Protein AF-A0A931TQT2-F1 (afdb_monomer_lite)

Sequence (98 aa):
MCECSNEEDKEALYWICFALWQSYQFRQHLIGSVILYIRKKEMFNLVRDSLVKCQTKLELFQKSLILMKTVNEKDHHFQYLSATLKKIKREVARDLVR

Foldseek 3Di:
DPPPVDPVSVVLLVLLVVVCVVVCVVVVQFDDDPDTDHDPVRVVVSSVVSVVVCVVVVVVNVVVSVVVVVVVVVVVVVVVVVVVVVVVVVVVVVVVVD

Radius of gyration: 19.95 Å; chains: 1; bounding box: 46×32×57 Å

Secondary structure (DSSP, 8-state):
-----SHHHHHHHHHHHHHHHHTTHHHHT-B-SSS-B--HHHHHHHHHHHHHHHHHTHHHHHHHHHHHHHHHHHHHHHHHHHHHHHHHHHHHHHHHH-

pLDDT: mean 87.8, std 9.33, range [43.97, 97.69]

Structure (mmCIF, N/CA/C/O backbone):
data_AF-A0A931TQT2-F1
#
_entry.id   AF-A0A931TQT2-F1
#
loop_
_atom_site.group_PDB
_atom_site.id
_atom_site.type_sym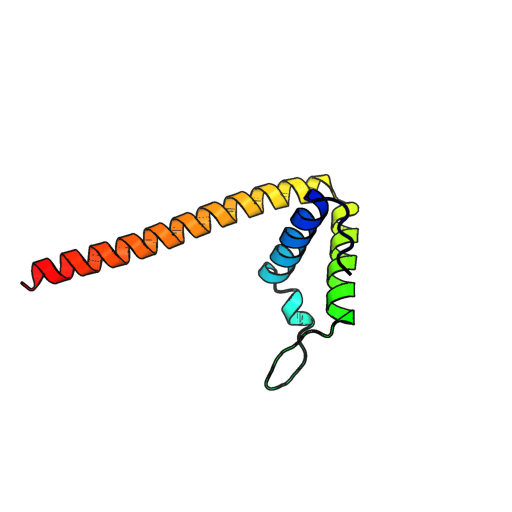bol
_atom_site.label_atom_id
_atom_site.label_alt_id
_atom_site.label_comp_id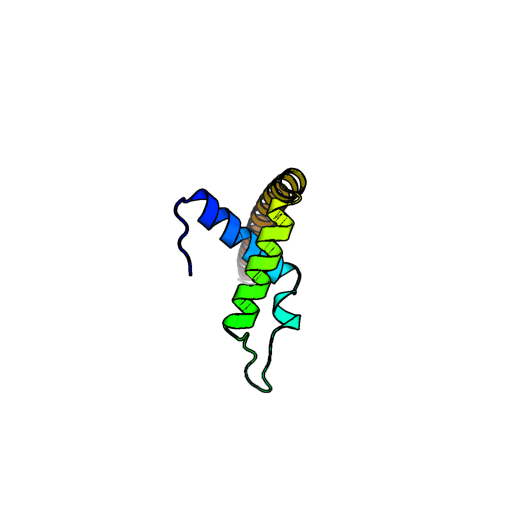
_atom_site.label_asym_id
_atom_site.label_entity_id
_atom_site.label_seq_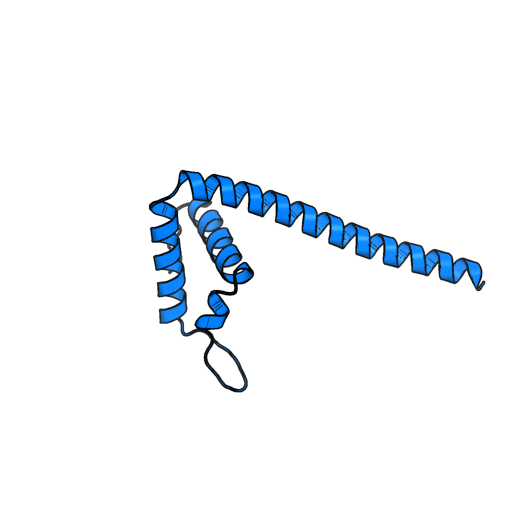id
_atom_site.pdbx_PDB_ins_code
_atom_site.Cartn_x
_atom_site.Cartn_y
_atom_site.Cartn_z
_atom_site.occupancy
_atom_site.B_iso_or_equiv
_atom_site.auth_seq_id
_atom_site.auth_comp_id
_atom_site.auth_asym_id
_atom_site.auth_atom_id
_atom_site.pdbx_PDB_model_num
ATOM 1 N N . MET A 1 1 ? -21.862 6.476 2.413 1.00 43.97 1 MET A N 1
ATOM 2 C CA . MET A 1 1 ? -21.600 7.183 3.672 1.00 43.97 1 MET A CA 1
ATOM 3 C C . MET A 1 1 ? -20.156 7.630 3.612 1.00 43.97 1 MET A C 1
ATOM 5 O O . MET A 1 1 ? -19.279 6.806 3.803 1.00 43.97 1 MET A O 1
ATOM 9 N N . CYS A 1 2 ? -19.937 8.882 3.226 1.00 52.78 2 CYS A N 1
ATOM 10 C CA . CYS A 1 2 ? -18.744 9.633 3.601 1.00 52.78 2 CYS A CA 1
ATOM 11 C C . CYS A 1 2 ? -19.289 10.926 4.200 1.00 52.78 2 CYS A C 1
ATOM 13 O O . CYS A 1 2 ? -19.436 11.918 3.499 1.00 52.78 2 CYS A O 1
ATOM 15 N N . GLU A 1 3 ? -19.691 10.867 5.466 1.00 54.91 3 GLU A N 1
ATOM 16 C CA . GLU A 1 3 ? -19.744 12.062 6.310 1.00 54.91 3 GLU A CA 1
ATOM 17 C C . GLU A 1 3 ? -18.352 12.174 6.934 1.00 54.91 3 GLU A C 1
ATOM 19 O O . GLU A 1 3 ? -18.136 11.828 8.089 1.00 54.91 3 GLU A O 1
ATOM 24 N N . CYS A 1 4 ? -17.358 12.506 6.108 1.00 64.88 4 CYS A N 1
ATOM 25 C CA . CYS A 1 4 ? -16.060 12.924 6.619 1.00 64.88 4 CYS A CA 1
ATOM 26 C C . CYS A 1 4 ? -16.214 14.404 6.934 1.00 64.88 4 CYS A C 1
ATOM 28 O O . CYS A 1 4 ? -16.301 15.219 6.017 1.00 64.88 4 CYS A O 1
ATOM 30 N N . SER A 1 5 ? -16.326 14.730 8.216 1.00 70.56 5 SER A N 1
ATOM 31 C CA . SER A 1 5 ? -16.492 16.110 8.675 1.00 70.56 5 SER A CA 1
ATOM 32 C C . SER A 1 5 ? -15.213 16.928 8.485 1.00 70.56 5 SER A C 1
ATOM 34 O O . SER A 1 5 ? -15.282 18.152 8.420 1.00 70.56 5 SER A O 1
ATOM 36 N N . ASN A 1 6 ? -14.060 16.253 8.388 1.00 80.88 6 ASN A N 1
ATOM 37 C CA . ASN A 1 6 ? -12.744 16.866 8.275 1.00 80.88 6 ASN A CA 1
ATOM 38 C C . ASN A 1 6 ? -11.904 16.251 7.137 1.00 80.88 6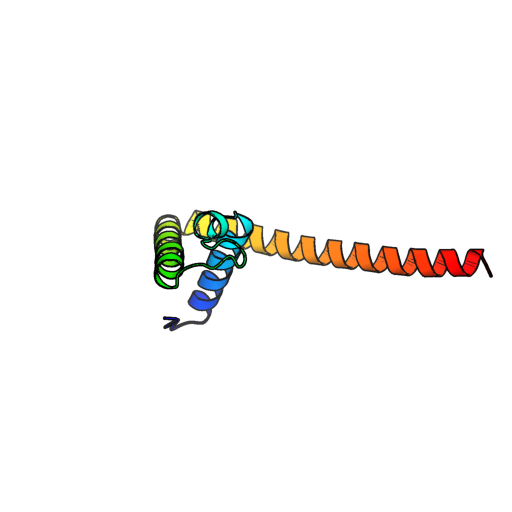 ASN A C 1
ATOM 40 O O . ASN A 1 6 ? -12.107 15.107 6.718 1.00 80.88 6 ASN A O 1
ATOM 44 N N . GLU A 1 7 ? -10.938 17.020 6.641 1.00 82.12 7 GLU A N 1
ATOM 45 C CA . GLU A 1 7 ? -10.045 16.626 5.547 1.00 82.12 7 GLU A CA 1
ATOM 46 C C . GLU A 1 7 ? -9.073 15.511 5.967 1.00 82.12 7 GLU A C 1
ATOM 48 O O . GLU A 1 7 ? -8.800 14.593 5.192 1.00 82.12 7 GLU A O 1
ATOM 53 N N . GLU A 1 8 ? -8.663 15.507 7.236 1.00 79.75 8 GLU A N 1
ATOM 54 C CA . GLU A 1 8 ? -7.841 14.447 7.833 1.00 79.75 8 GLU A CA 1
ATOM 55 C C . GLU A 1 8 ? -8.551 13.085 7.832 1.00 79.75 8 GLU A C 1
ATOM 57 O O . GLU A 1 8 ? -7.947 12.067 7.490 1.00 79.75 8 GLU A O 1
ATOM 62 N N . ASP A 1 9 ? -9.853 13.054 8.135 1.00 80.56 9 ASP A N 1
ATOM 63 C CA . ASP A 1 9 ? -10.640 11.813 8.133 1.00 80.56 9 ASP A CA 1
ATOM 64 C C . ASP A 1 9 ? -10.735 11.223 6.726 1.00 80.56 9 ASP A C 1
ATOM 66 O O . ASP A 1 9 ? -10.673 10.005 6.533 1.00 80.56 9 ASP A O 1
ATOM 70 N N . LYS A 1 10 ? -10.867 12.097 5.724 1.00 84.56 10 LYS A N 1
ATOM 71 C CA . LYS A 1 10 ? -10.899 11.712 4.314 1.00 84.56 10 LYS A CA 1
ATOM 72 C C . LYS A 1 10 ? -9.557 11.132 3.879 1.00 84.56 10 LYS A C 1
ATOM 74 O O . LYS A 1 10 ? -9.529 10.114 3.184 1.00 84.56 10 LYS A O 1
ATOM 79 N N . GLU A 1 11 ? -8.456 11.750 4.298 1.00 84.88 11 GLU A N 1
ATOM 80 C CA . GLU A 1 11 ? -7.116 11.252 4.005 1.00 84.88 11 GLU A CA 1
ATOM 81 C C . GLU A 1 11 ? -6.864 9.895 4.682 1.00 84.88 11 GLU A C 1
ATOM 83 O O . GLU A 1 11 ? -6.405 8.950 4.035 1.00 84.88 11 GLU A O 1
ATOM 88 N N . ALA A 1 12 ? -7.235 9.745 5.954 1.00 81.62 12 ALA A N 1
ATOM 89 C CA . ALA A 1 12 ? -7.118 8.480 6.670 1.00 81.62 12 ALA A CA 1
ATOM 90 C C . ALA A 1 12 ? -7.919 7.359 5.983 1.00 81.62 12 ALA A C 1
ATOM 92 O O . ALA A 1 12 ? -7.398 6.262 5.768 1.00 81.62 12 ALA A O 1
ATOM 93 N N . LEU A 1 13 ? -9.159 7.640 5.567 1.00 86.50 13 LEU A N 1
ATOM 94 C CA . LEU A 1 13 ? -10.001 6.703 4.815 1.00 86.50 13 LEU A CA 1
ATOM 95 C C . LEU A 1 13 ? -9.384 6.291 3.477 1.00 86.50 13 LEU A C 1
ATOM 97 O O . LEU A 1 13 ? -9.451 5.112 3.118 1.00 86.50 13 LEU A O 1
ATOM 101 N N . TYR A 1 14 ? -8.768 7.231 2.757 1.00 88.88 14 TYR A N 1
ATOM 102 C CA . TYR A 1 14 ? -8.053 6.938 1.517 1.00 88.88 14 TYR A CA 1
ATOM 103 C C . TYR A 1 14 ? -6.920 5.936 1.762 1.00 88.88 14 TYR A C 1
ATOM 105 O O . TYR A 1 14 ? -6.867 4.897 1.101 1.00 88.88 14 TYR A O 1
ATOM 113 N N . TRP A 1 15 ? -6.062 6.191 2.752 1.00 87.88 15 TRP A N 1
ATOM 114 C CA . TRP A 1 15 ? -4.929 5.313 3.053 1.00 87.88 15 TRP A CA 1
ATOM 115 C C . TRP A 1 15 ? -5.353 3.948 3.589 1.00 87.88 15 TRP A C 1
ATOM 117 O O . TRP A 1 15 ? -4.718 2.948 3.262 1.00 87.88 15 TRP A O 1
ATOM 127 N N . ILE A 1 16 ? -6.450 3.868 4.344 1.00 88.44 16 ILE A N 1
ATOM 128 C CA . ILE A 1 16 ? -7.020 2.585 4.779 1.00 88.44 16 ILE A CA 1
ATOM 129 C C . ILE A 1 16 ? -7.507 1.783 3.573 1.00 88.44 16 ILE A C 1
ATOM 131 O O . ILE A 1 16 ? -7.161 0.610 3.433 1.00 88.44 16 ILE A O 1
ATOM 135 N N . CYS A 1 17 ? -8.264 2.407 2.668 1.00 90.50 17 CYS A N 1
ATOM 136 C CA . CYS A 1 17 ? -8.704 1.747 1.440 1.00 90.50 17 CYS A CA 1
ATOM 137 C C . CYS A 1 17 ? -7.512 1.311 0.579 1.00 90.50 17 CYS A C 1
ATOM 139 O O . CYS A 1 17 ? -7.497 0.195 0.060 1.00 90.50 17 CYS A O 1
ATOM 141 N N . PHE A 1 18 ? -6.491 2.156 0.462 1.00 89.81 18 PHE A N 1
ATOM 142 C CA . PHE A 1 18 ? -5.270 1.835 -0.266 1.00 89.81 18 PHE A CA 1
ATOM 143 C C . PHE A 1 18 ? -4.533 0.642 0.358 1.00 89.81 18 PHE A C 1
ATOM 145 O O . PHE A 1 18 ? -4.172 -0.297 -0.349 1.00 89.81 18 PHE A O 1
ATOM 152 N N . ALA A 1 19 ? -4.378 0.618 1.682 1.00 88.50 19 ALA A N 1
ATOM 153 C CA . ALA A 1 19 ? -3.750 -0.489 2.393 1.00 88.50 19 ALA A CA 1
ATOM 154 C C . ALA A 1 19 ? -4.530 -1.802 2.213 1.00 88.50 19 ALA A C 1
ATOM 156 O O . ALA A 1 19 ? -3.930 -2.851 1.972 1.00 88.50 19 ALA A O 1
ATOM 157 N N . LEU A 1 20 ? -5.864 -1.757 2.265 1.00 90.12 20 LEU A N 1
ATOM 158 C CA . LEU A 1 20 ? -6.733 -2.911 1.999 1.00 90.12 20 LEU A CA 1
ATOM 159 C C . LEU A 1 20 ? -6.595 -3.437 0.566 1.00 90.12 20 LEU A C 1
ATOM 161 O O . LEU A 1 20 ? -6.649 -4.647 0.335 1.00 90.12 20 LEU A O 1
ATOM 165 N N . TRP A 1 21 ? -6.388 -2.538 -0.394 1.00 90.31 21 TRP A N 1
ATOM 166 C CA . TRP A 1 21 ? -6.138 -2.903 -1.782 1.00 90.31 21 TRP A CA 1
ATOM 167 C C . TRP A 1 21 ? -4.772 -3.563 -1.967 1.00 90.31 21 TRP A C 1
ATOM 169 O O . TRP A 1 21 ? -4.703 -4.661 -2.521 1.00 90.31 21 TRP A O 1
ATOM 179 N N . GLN A 1 22 ? -3.711 -2.954 -1.434 1.00 88.94 22 GLN A N 1
ATOM 180 C CA . GLN A 1 22 ? -2.341 -3.471 -1.530 1.00 88.94 22 GLN A CA 1
ATOM 181 C C . GLN A 1 22 ? -2.154 -4.807 -0.801 1.00 88.94 22 GLN A C 1
ATOM 183 O O . GLN A 1 22 ? -1.412 -5.673 -1.253 1.00 88.94 22 GLN A O 1
ATOM 188 N N . SER A 1 23 ? -2.866 -5.013 0.309 1.00 87.75 23 SER A N 1
ATOM 189 C CA . SER A 1 23 ? -2.860 -6.274 1.066 1.00 87.75 23 SER A CA 1
ATOM 190 C C . SER A 1 23 ? -3.796 -7.345 0.494 1.00 87.75 23 SER A C 1
ATOM 192 O O . SER A 1 23 ? -3.983 -8.393 1.112 1.00 87.75 23 SER A O 1
ATOM 194 N N . TYR A 1 24 ? -4.399 -7.095 -0.674 1.00 88.00 24 TYR A N 1
ATOM 195 C CA . TYR A 1 24 ? -5.327 -7.998 -1.356 1.00 88.00 24 TYR A CA 1
ATOM 196 C C . TYR A 1 24 ? -6.566 -8.399 -0.543 1.00 88.00 24 TYR A C 1
ATOM 198 O O . TYR A 1 24 ? -7.276 -9.326 -0.930 1.00 88.00 24 TYR A O 1
ATOM 206 N N . GLN A 1 25 ? -6.890 -7.679 0.532 1.00 88.94 25 GLN A N 1
ATOM 207 C CA . GLN A 1 25 ? -8.033 -7.988 1.396 1.00 88.94 25 GLN A CA 1
ATOM 208 C C . GLN A 1 25 ? -9.348 -7.901 0.623 1.00 88.94 25 GLN A C 1
ATOM 210 O O . GLN A 1 25 ? -10.202 -8.772 0.745 1.00 88.94 25 GLN A O 1
ATOM 215 N N . PHE A 1 26 ? -9.472 -6.927 -0.284 1.00 89.44 26 PHE A N 1
ATOM 216 C CA . PHE A 1 26 ? -10.632 -6.828 -1.170 1.00 89.44 26 PHE A CA 1
ATOM 217 C C . PHE A 1 26 ? -10.869 -8.091 -2.004 1.00 89.44 26 PHE A C 1
ATOM 219 O O . PHE A 1 26 ? -12.023 -8.422 -2.265 1.00 89.44 26 PHE A O 1
ATOM 226 N N . ARG A 1 27 ? -9.816 -8.837 -2.377 1.00 89.50 27 ARG A N 1
ATOM 227 C CA . ARG A 1 27 ? -9.959 -10.042 -3.209 1.00 89.50 27 ARG A CA 1
ATOM 228 C C . ARG A 1 27 ? -10.739 -11.150 -2.519 1.00 89.50 27 ARG A C 1
ATOM 230 O O . ARG A 1 27 ? -11.443 -11.884 -3.199 1.00 89.50 27 ARG A O 1
ATOM 237 N N . GLN A 1 28 ? -10.657 -11.238 -1.195 1.00 89.75 28 GLN A N 1
ATOM 238 C CA . GLN A 1 28 ? -11.392 -12.236 -0.413 1.00 89.75 28 GLN A CA 1
ATOM 239 C C . GLN A 1 28 ? -12.908 -11.990 -0.429 1.00 89.75 28 GLN A C 1
ATOM 241 O O . GLN A 1 28 ? -13.685 -12.914 -0.212 1.00 89.75 28 GLN A O 1
ATOM 246 N N . HIS A 1 29 ? -13.329 -10.756 -0.719 1.00 90.62 29 HIS A N 1
ATOM 247 C CA . HIS A 1 29 ? -14.733 -10.342 -0.748 1.00 90.62 29 HIS A CA 1
ATOM 248 C C . HIS A 1 29 ? -15.268 -10.116 -2.169 1.00 90.62 29 HIS A C 1
ATOM 250 O O . HIS A 1 29 ? -16.418 -9.696 -2.328 1.00 90.62 29 HIS A O 1
ATOM 256 N N . LEU A 1 30 ? -14.450 -10.366 -3.198 1.00 92.50 30 LEU A N 1
ATOM 257 C CA . LEU A 1 30 ? -14.891 -10.325 -4.588 1.00 92.50 30 LEU A CA 1
ATOM 258 C C . LEU A 1 30 ? -15.753 -11.553 -4.892 1.00 92.50 30 LEU A C 1
ATOM 260 O O . LEU A 1 30 ? -15.364 -12.687 -4.628 1.00 92.50 30 LEU A O 1
ATOM 264 N N . ILE A 1 31 ? -16.923 -11.311 -5.472 1.00 92.06 31 ILE A N 1
ATOM 265 C CA . ILE A 1 31 ? -17.897 -12.328 -5.874 1.00 92.06 31 ILE A CA 1
ATOM 266 C C . ILE A 1 31 ? -18.214 -12.118 -7.356 1.00 92.06 31 ILE A C 1
ATOM 268 O O . ILE A 1 31 ? -18.122 -11.002 -7.865 1.00 92.06 31 ILE A O 1
ATOM 272 N N . GLY A 1 32 ? -18.602 -13.187 -8.043 1.00 90.88 32 GLY A N 1
ATOM 273 C CA . GLY A 1 32 ? -18.942 -13.177 -9.463 1.00 90.88 32 GLY A CA 1
ATOM 274 C C . GLY A 1 32 ? -18.067 -14.151 -10.240 1.00 90.88 32 GLY A C 1
ATOM 275 O O . GLY A 1 32 ? -17.000 -14.544 -9.783 1.00 90.88 32 GLY A O 1
ATOM 276 N N . SER A 1 33 ? -18.551 -14.584 -11.402 1.00 88.44 33 SER A N 1
ATOM 277 C CA . SER A 1 33 ? -17.814 -15.518 -12.261 1.00 88.44 33 SER A CA 1
ATOM 278 C C . SER A 1 33 ? -17.023 -14.767 -13.332 1.00 88.44 33 SER A C 1
ATOM 280 O O . SER A 1 33 ? -15.802 -14.857 -13.373 1.00 88.44 33 SER A O 1
ATOM 282 N N . VAL A 1 34 ? -17.713 -13.978 -14.159 1.00 92.88 34 VAL A N 1
ATOM 283 C CA . VAL A 1 34 ? -17.090 -13.240 -15.271 1.00 92.88 34 VAL A CA 1
ATOM 284 C C . VAL A 1 34 ? -16.645 -11.841 -14.843 1.00 92.88 34 VAL A C 1
ATOM 286 O O . VAL A 1 34 ? -15.561 -11.395 -15.203 1.00 92.88 34 VAL A O 1
ATOM 289 N N . ILE A 1 35 ? -17.467 -11.149 -14.051 1.00 92.75 35 ILE A N 1
ATOM 290 C CA . ILE A 1 35 ? -17.171 -9.808 -13.538 1.00 92.75 35 ILE A CA 1
ATOM 291 C C . ILE A 1 35 ? -17.159 -9.889 -12.019 1.00 92.75 35 ILE A C 1
ATOM 293 O O . ILE A 1 35 ? -18.191 -10.151 -11.401 1.00 92.75 35 ILE A O 1
ATOM 297 N N . LEU A 1 36 ? -15.983 -9.680 -11.433 1.00 93.88 36 LEU A N 1
ATOM 298 C CA . LEU A 1 36 ? -15.800 -9.663 -9.989 1.00 93.88 36 LEU A CA 1
ATOM 299 C C . LEU A 1 36 ? -16.260 -8.321 -9.415 1.00 93.88 36 LEU A C 1
ATOM 301 O O . LEU A 1 36 ? -15.828 -7.262 -9.869 1.00 93.88 36 LEU A O 1
ATOM 305 N N . TYR A 1 37 ? -17.104 -8.364 -8.390 1.00 93.62 37 TYR A N 1
ATOM 306 C CA . TYR A 1 37 ? -17.582 -7.184 -7.676 1.00 93.62 37 TYR A CA 1
ATOM 307 C C . TYR A 1 37 ? -17.639 -7.433 -6.169 1.00 93.62 37 TYR A C 1
ATOM 309 O O . TYR A 1 37 ? -17.723 -8.568 -5.705 1.00 93.62 37 TYR A O 1
ATOM 317 N N . ILE A 1 38 ? -17.620 -6.353 -5.389 1.00 94.44 38 ILE A N 1
ATOM 318 C CA . ILE A 1 38 ? -17.837 -6.400 -3.940 1.00 94.44 38 ILE A CA 1
ATOM 319 C C . ILE A 1 38 ? -19.219 -5.830 -3.658 1.00 94.44 38 ILE A C 1
ATOM 321 O O . ILE A 1 38 ? -19.571 -4.745 -4.125 1.00 94.44 38 ILE A O 1
ATOM 325 N N . ARG A 1 39 ? -20.025 -6.550 -2.875 1.00 93.81 39 ARG A N 1
ATOM 326 C CA . ARG A 1 39 ? -21.323 -6.031 -2.435 1.00 93.81 39 ARG A CA 1
ATOM 327 C C . ARG A 1 39 ? -21.101 -4.809 -1.549 1.00 93.81 39 ARG A C 1
ATOM 329 O O . ARG A 1 39 ? -20.277 -4.837 -0.640 1.00 93.81 39 ARG A O 1
ATOM 336 N N . LYS A 1 40 ? -21.917 -3.773 -1.742 1.00 91.31 40 LYS A N 1
ATOM 337 C CA . LYS A 1 40 ? -21.847 -2.514 -0.981 1.00 91.31 40 LYS A CA 1
ATOM 338 C C . LYS A 1 40 ? -21.767 -2.733 0.541 1.00 91.31 40 LYS A C 1
ATOM 340 O O . LYS A 1 40 ? -20.958 -2.101 1.208 1.00 91.31 40 LYS A O 1
ATOM 345 N N . LYS A 1 41 ? -22.562 -3.666 1.081 1.00 91.81 41 LYS A N 1
ATOM 346 C CA . LYS A 1 41 ? -22.552 -4.028 2.511 1.00 91.81 41 LYS A CA 1
ATOM 347 C C . LYS A 1 41 ? -21.206 -4.604 2.970 1.00 91.81 41 LYS A C 1
ATOM 349 O O . LYS A 1 41 ? -20.702 -4.188 4.003 1.00 91.81 41 LYS A O 1
ATOM 354 N N . GLU A 1 42 ? -20.628 -5.522 2.197 1.00 92.19 42 GLU A N 1
ATOM 355 C CA . GLU A 1 42 ? -19.337 -6.158 2.508 1.00 92.19 42 GLU A CA 1
ATOM 356 C C . GLU A 1 42 ? -18.210 -5.129 2.491 1.00 92.19 42 GLU A C 1
ATOM 358 O O . GLU A 1 42 ? -17.406 -5.065 3.413 1.00 92.19 42 GLU A O 1
ATOM 363 N N . MET A 1 43 ? -18.210 -4.263 1.473 1.00 91.19 43 MET A N 1
ATOM 364 C CA . MET A 1 43 ? -17.243 -3.175 1.357 1.00 91.19 43 MET A CA 1
ATOM 365 C C . MET A 1 43 ? -17.309 -2.240 2.572 1.00 91.19 43 MET A C 1
ATOM 367 O O . MET A 1 43 ? -16.277 -1.921 3.157 1.00 91.19 43 MET A O 1
ATOM 371 N N . PHE A 1 44 ? -18.513 -1.847 3.000 1.00 90.00 44 PHE A N 1
ATOM 372 C CA . PHE A 1 44 ? -18.673 -1.000 4.183 1.00 90.00 44 PHE A CA 1
ATOM 373 C C . PHE A 1 44 ? -18.249 -1.680 5.479 1.00 90.00 44 PHE A C 1
ATOM 375 O O . PHE A 1 44 ? -17.614 -1.033 6.308 1.00 90.00 44 PHE A O 1
ATOM 382 N N . ASN A 1 45 ? -18.586 -2.957 5.657 1.00 91.62 45 ASN A N 1
ATOM 383 C CA . ASN A 1 45 ? -18.175 -3.709 6.837 1.00 91.62 45 ASN A CA 1
ATOM 384 C C . ASN A 1 45 ? -16.649 -3.791 6.912 1.00 91.62 45 ASN A C 1
ATOM 386 O O . ASN A 1 45 ? -16.068 -3.424 7.925 1.00 91.62 45 ASN A O 1
ATOM 390 N N . LEU A 1 46 ? -15.996 -4.140 5.804 1.00 91.25 46 LEU A N 1
ATOM 391 C CA . LEU A 1 46 ? -14.544 -4.255 5.730 1.00 91.25 46 LEU A CA 1
ATOM 392 C C . LEU A 1 46 ? -13.828 -2.937 6.066 1.00 91.25 46 LEU A C 1
ATOM 394 O O . LEU A 1 46 ? -12.866 -2.925 6.837 1.00 91.25 46 LEU A O 1
ATOM 398 N N . VAL A 1 47 ? -14.300 -1.816 5.514 1.00 89.88 47 VAL A N 1
ATOM 399 C CA . VAL A 1 47 ? -13.723 -0.494 5.805 1.00 89.88 47 VAL A CA 1
ATOM 400 C C . VAL A 1 47 ? -13.959 -0.106 7.267 1.00 89.88 47 VAL A C 1
ATOM 402 O O . VAL A 1 47 ? -13.032 0.368 7.923 1.00 89.88 47 VAL A O 1
ATOM 405 N N . ARG A 1 48 ? -15.159 -0.348 7.811 1.00 89.06 48 ARG A N 1
ATOM 406 C CA . ARG A 1 48 ? -15.481 -0.061 9.218 1.00 89.06 48 ARG A CA 1
ATOM 407 C C . ARG A 1 48 ? -14.633 -0.893 10.178 1.00 89.06 48 ARG A C 1
ATOM 409 O O . ARG A 1 48 ? -14.066 -0.337 11.112 1.00 89.06 48 ARG A O 1
ATOM 416 N N . ASP A 1 49 ? -14.495 -2.189 9.930 1.00 89.88 49 ASP A N 1
ATOM 417 C CA . ASP A 1 49 ? -13.691 -3.084 10.765 1.00 89.88 49 ASP A CA 1
ATOM 418 C C . ASP A 1 49 ? -12.217 -2.671 10.752 1.00 89.88 49 ASP A C 1
ATOM 420 O O . ASP A 1 49 ? -11.525 -2.731 11.769 1.00 89.88 49 ASP A O 1
ATOM 424 N N . SER A 1 50 ? -11.737 -2.211 9.597 1.00 87.88 50 SER A N 1
ATOM 425 C CA . SER A 1 50 ? -10.377 -1.700 9.444 1.00 87.88 50 SER A CA 1
ATOM 426 C C . SER A 1 50 ? -10.182 -0.389 10.202 1.00 87.88 50 SER A C 1
ATOM 428 O O . SER A 1 50 ? -9.197 -0.253 10.921 1.00 87.88 50 SER A O 1
ATOM 430 N N . LEU A 1 51 ? -11.147 0.534 10.134 1.00 86.00 51 LEU A N 1
ATOM 431 C CA . LEU A 1 51 ? -11.138 1.774 10.915 1.00 86.00 51 LEU A CA 1
ATOM 432 C C . LEU A 1 51 ? -11.085 1.509 12.422 1.00 86.00 51 LEU A C 1
ATOM 434 O O . LEU A 1 51 ? -1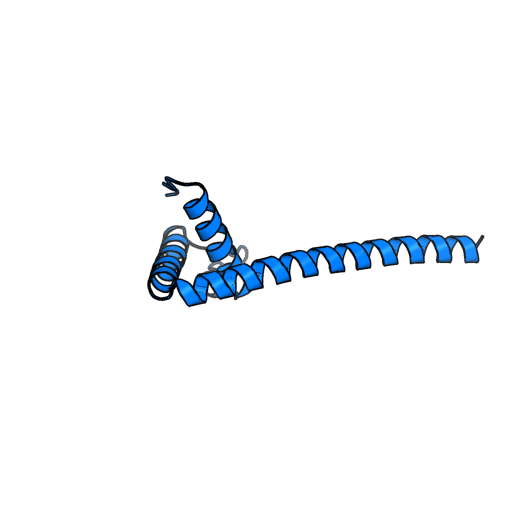0.255 2.097 13.111 1.00 86.00 51 LEU A O 1
ATOM 438 N N . VAL A 1 52 ? -11.904 0.586 12.931 1.00 86.12 52 VAL A N 1
ATOM 439 C CA . VAL A 1 52 ? -11.900 0.210 14.356 1.00 86.12 52 VAL A CA 1
ATOM 440 C C . VAL A 1 52 ? -10.541 -0.369 14.766 1.00 86.12 52 VAL A C 1
ATOM 442 O O . VAL A 1 52 ? -9.984 0.006 15.802 1.00 86.12 52 VAL A O 1
ATOM 445 N N . LYS A 1 53 ? -9.944 -1.233 13.933 1.00 84.75 53 LYS A N 1
ATOM 446 C CA . LYS A 1 53 ? -8.599 -1.783 14.181 1.00 84.75 53 LYS A CA 1
ATOM 447 C C . LYS A 1 53 ? -7.529 -0.689 14.210 1.00 84.75 53 LYS A C 1
ATOM 449 O O . LYS A 1 53 ? -6.646 -0.731 15.066 1.00 84.75 53 LYS A O 1
ATOM 454 N N . CYS A 1 54 ? -7.624 0.292 13.314 1.00 81.31 54 CYS A N 1
ATOM 455 C CA . CYS A 1 54 ? -6.723 1.441 13.262 1.00 81.31 54 CYS A CA 1
ATOM 456 C C . CYS A 1 54 ? -6.871 2.348 14.492 1.00 81.31 54 CYS A C 1
ATOM 458 O O . CYS A 1 54 ? -5.862 2.727 15.079 1.00 81.31 54 CYS A O 1
ATOM 460 N N . GLN A 1 55 ? -8.100 2.632 14.933 1.00 78.88 55 GLN A N 1
ATOM 461 C CA . GLN A 1 55 ? -8.368 3.426 16.140 1.00 78.88 55 GLN A CA 1
ATOM 462 C C . GLN A 1 55 ? -7.817 2.756 17.405 1.00 78.88 55 GLN A C 1
ATOM 464 O O . GLN A 1 55 ? -7.255 3.425 18.267 1.00 78.88 55 GLN A O 1
ATOM 469 N N . THR A 1 56 ? -7.899 1.426 17.487 1.00 80.38 56 THR A N 1
ATOM 470 C CA . THR A 1 56 ? -7.374 0.659 18.630 1.00 80.38 56 THR A CA 1
ATOM 471 C C . THR A 1 56 ? -5.836 0.702 18.717 1.00 80.38 56 THR A C 1
ATOM 473 O O . THR A 1 56 ? -5.270 0.507 19.789 1.00 80.38 56 THR A O 1
ATOM 476 N N . LYS A 1 57 ? -5.134 0.942 17.597 1.00 80.56 57 LYS A N 1
ATOM 477 C CA . LYS A 1 57 ? -3.660 0.947 17.499 1.00 80.56 57 LYS A CA 1
ATOM 478 C C . LYS A 1 57 ? -3.150 2.180 16.748 1.00 80.56 57 LYS A C 1
ATOM 480 O O . LYS A 1 57 ? -2.398 2.067 15.777 1.00 80.56 57 LYS A O 1
ATOM 485 N N . LEU A 1 58 ? -3.565 3.355 17.212 1.00 76.00 58 LEU A N 1
ATOM 486 C CA . LEU A 1 58 ? -3.387 4.618 16.496 1.00 76.00 58 LEU A CA 1
ATOM 487 C C . LEU A 1 58 ? -1.911 4.969 16.230 1.00 76.00 58 LEU A C 1
ATOM 489 O O . LEU A 1 58 ? -1.559 5.332 15.111 1.00 76.00 58 LEU A O 1
ATOM 493 N N . GLU A 1 59 ? -1.025 4.778 17.212 1.00 78.12 59 GLU A N 1
ATOM 494 C CA . GLU A 1 59 ? 0.405 5.096 17.056 1.00 78.12 59 GLU A CA 1
ATOM 495 C C . GLU A 1 59 ? 1.118 4.212 16.023 1.00 78.12 59 GLU A C 1
ATOM 497 O O . GLU A 1 59 ? 1.919 4.689 15.216 1.00 78.12 59 GLU A O 1
ATOM 502 N N . LEU A 1 60 ? 0.836 2.905 16.040 1.00 79.69 60 LEU A N 1
ATOM 503 C CA . LEU A 1 60 ? 1.393 1.960 15.069 1.00 79.69 60 LEU A CA 1
ATOM 504 C C . LEU A 1 60 ? 0.882 2.283 13.667 1.00 79.69 60 LEU A C 1
ATOM 506 O O . LEU A 1 60 ? 1.658 2.297 12.715 1.00 79.69 60 LEU A O 1
ATOM 510 N N . PHE A 1 61 ? -0.409 2.593 13.559 1.00 79.75 61 PHE A N 1
ATOM 511 C CA . PHE A 1 61 ? -1.032 2.964 12.302 1.00 79.75 61 PHE A CA 1
ATOM 512 C C . PHE A 1 61 ? -0.403 4.224 11.698 1.00 79.75 61 PHE A C 1
ATOM 514 O O . PHE A 1 61 ? -0.026 4.198 10.531 1.00 79.75 61 PHE A O 1
ATOM 521 N N . GLN A 1 62 ? -0.210 5.288 12.482 1.00 80.56 62 GLN A N 1
ATOM 522 C CA . GLN A 1 62 ? 0.424 6.519 11.998 1.00 80.56 62 GLN A CA 1
ATOM 523 C C . GLN A 1 62 ? 1.849 6.272 11.486 1.00 80.56 62 GLN A C 1
ATOM 525 O O . GLN A 1 62 ? 2.199 6.718 10.392 1.00 80.56 62 GLN A O 1
ATOM 530 N N . LYS A 1 63 ? 2.658 5.497 12.222 1.00 84.94 63 LYS A N 1
ATOM 531 C CA . LYS A 1 63 ? 4.015 5.120 11.789 1.00 84.94 63 LYS A CA 1
ATOM 532 C C . LYS A 1 63 ? 3.994 4.319 10.486 1.00 84.94 63 LYS A C 1
ATOM 534 O O . LYS A 1 63 ? 4.753 4.622 9.565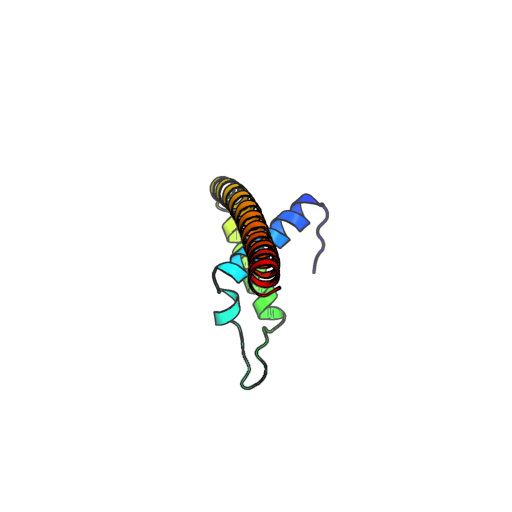 1.00 84.94 63 LYS A O 1
ATOM 539 N N . SER A 1 64 ? 3.115 3.323 10.385 1.00 82.81 64 SER A N 1
ATOM 540 C CA . SER A 1 64 ? 2.954 2.523 9.167 1.00 82.81 64 SER A CA 1
ATOM 541 C C . SER A 1 64 ? 2.445 3.348 7.985 1.00 82.81 64 SER A C 1
ATOM 543 O O . SER A 1 64 ? 2.872 3.110 6.859 1.00 82.81 64 SER A O 1
ATOM 545 N N . LEU A 1 65 ? 1.582 4.336 8.223 1.00 84.50 65 LEU A N 1
ATOM 546 C CA . LEU A 1 65 ? 1.032 5.214 7.194 1.00 84.50 65 LEU A CA 1
ATOM 547 C C . LEU A 1 65 ? 2.098 6.162 6.634 1.00 84.50 65 LEU A C 1
ATOM 549 O O . LEU A 1 65 ? 2.217 6.283 5.417 1.00 84.50 65 LEU A O 1
ATOM 553 N N . ILE A 1 66 ? 2.926 6.766 7.494 1.00 86.56 66 ILE A N 1
ATOM 554 C CA . ILE A 1 66 ? 4.075 7.582 7.062 1.00 86.56 66 ILE A CA 1
ATOM 555 C C . ILE A 1 66 ? 5.048 6.732 6.240 1.00 86.56 66 ILE A C 1
ATOM 557 O O . ILE A 1 66 ? 5.468 7.139 5.159 1.00 86.56 66 ILE A O 1
ATOM 561 N N . LEU A 1 67 ? 5.376 5.527 6.714 1.00 88.12 67 LEU A N 1
ATOM 562 C CA . LEU A 1 67 ? 6.243 4.615 5.971 1.00 88.12 67 LEU A CA 1
ATOM 563 C C . LEU A 1 67 ? 5.648 4.265 4.600 1.00 88.12 67 LEU A C 1
ATOM 565 O O . LEU A 1 67 ? 6.355 4.311 3.596 1.00 88.12 67 LEU A O 1
ATOM 569 N N . MET A 1 68 ? 4.352 3.951 4.547 1.00 86.81 68 MET A N 1
ATOM 570 C CA . MET A 1 68 ? 3.653 3.605 3.310 1.00 86.81 68 MET A CA 1
ATOM 571 C C . MET A 1 68 ? 3.631 4.771 2.314 1.00 86.81 68 MET A C 1
ATOM 573 O O . MET A 1 68 ? 3.889 4.546 1.133 1.00 86.81 68 MET A O 1
ATOM 577 N N . LYS A 1 69 ? 3.409 6.007 2.780 1.00 88.88 69 LYS A N 1
ATOM 578 C CA . LYS A 1 69 ? 3.524 7.227 1.963 1.00 88.88 69 LYS A CA 1
ATOM 579 C C . LYS A 1 69 ? 4.908 7.347 1.327 1.00 88.88 69 LYS A C 1
ATOM 581 O O . LYS A 1 69 ? 5.013 7.401 0.104 1.00 88.88 69 LYS A O 1
ATOM 586 N N . THR A 1 70 ? 5.960 7.278 2.141 1.00 91.75 70 THR A N 1
ATOM 587 C CA . THR A 1 70 ? 7.352 7.378 1.675 1.00 91.75 70 THR A CA 1
ATOM 588 C C . THR A 1 70 ? 7.704 6.283 0.666 1.00 91.75 70 THR A C 1
ATOM 590 O O . THR A 1 70 ? 8.411 6.528 -0.311 1.00 91.75 70 THR A O 1
ATOM 593 N N . VAL A 1 71 ? 7.226 5.054 0.885 1.00 92.12 71 VAL A N 1
ATOM 594 C CA . VAL A 1 71 ? 7.433 3.943 -0.056 1.00 92.12 71 VAL A CA 1
ATOM 595 C C . VAL A 1 71 ? 6.727 4.219 -1.381 1.00 92.12 71 VAL A C 1
ATOM 597 O O . VAL A 1 71 ? 7.340 4.043 -2.432 1.00 92.12 71 VAL A O 1
ATOM 600 N N . ASN A 1 72 ? 5.480 4.692 -1.344 1.00 90.56 72 ASN A N 1
ATOM 601 C CA . ASN A 1 72 ? 4.707 4.994 -2.545 1.00 90.56 72 ASN A CA 1
ATOM 602 C C . ASN A 1 72 ? 5.347 6.121 -3.376 1.00 90.56 72 ASN A C 1
ATOM 604 O O . ASN A 1 72 ? 5.435 6.023 -4.597 1.00 90.56 72 ASN A O 1
ATOM 608 N N . GLU A 1 73 ? 5.854 7.169 -2.724 1.00 93.00 73 GLU A N 1
ATOM 609 C CA . GLU A 1 73 ? 6.588 8.254 -3.390 1.00 93.00 73 GLU A CA 1
ATOM 610 C C . GLU A 1 73 ? 7.855 7.749 -4.091 1.00 93.00 73 GLU A C 1
ATOM 612 O O . GLU A 1 73 ? 8.112 8.087 -5.250 1.00 93.00 73 GLU A O 1
ATOM 617 N N . LYS A 1 74 ? 8.633 6.895 -3.415 1.00 94.50 74 LYS A N 1
ATOM 618 C CA . LYS A 1 74 ? 9.829 6.285 -4.007 1.00 94.50 74 LYS A CA 1
ATOM 619 C C . LYS A 1 74 ? 9.485 5.368 -5.173 1.00 94.50 74 LYS A C 1
ATOM 621 O O . LYS A 1 74 ? 10.176 5.416 -6.186 1.00 94.50 74 LYS A O 1
ATOM 626 N N . ASP A 1 75 ? 8.426 4.569 -5.059 1.00 93.25 75 ASP A N 1
ATOM 627 C CA . ASP A 1 75 ? 7.979 3.697 -6.147 1.00 93.25 75 ASP A CA 1
ATOM 628 C C . ASP A 1 75 ? 7.604 4.513 -7.393 1.00 93.25 75 ASP A C 1
ATOM 630 O O . ASP A 1 75 ? 8.120 4.258 -8.483 1.00 93.25 75 ASP A O 1
ATOM 634 N N . HIS A 1 76 ? 6.823 5.585 -7.229 1.00 93.44 76 HIS A N 1
ATOM 635 C CA . HIS A 1 76 ? 6.524 6.512 -8.324 1.00 93.44 76 HIS A CA 1
ATOM 636 C C . HIS A 1 76 ? 7.788 7.116 -8.947 1.00 93.44 76 HIS A C 1
ATOM 638 O O . HIS A 1 76 ? 7.901 7.186 -10.175 1.00 93.44 76 HIS A O 1
ATOM 644 N N . HIS A 1 77 ? 8.761 7.515 -8.125 1.00 95.94 77 HIS A N 1
ATOM 645 C CA . HIS A 1 77 ? 10.031 8.035 -8.618 1.00 95.94 77 HIS A CA 1
ATOM 646 C C . HIS A 1 77 ? 10.805 6.987 -9.436 1.00 95.94 77 HIS A C 1
ATOM 648 O O . HIS A 1 77 ? 11.285 7.285 -10.532 1.00 95.94 77 HIS A O 1
ATOM 654 N N . PHE A 1 78 ? 10.875 5.738 -8.970 1.00 96.69 78 PHE A N 1
ATOM 655 C CA . PHE A 1 78 ? 11.534 4.656 -9.705 1.00 96.69 78 PHE A CA 1
ATOM 656 C C . PHE A 1 78 ? 10.821 4.313 -11.015 1.00 96.69 78 PHE A C 1
ATOM 658 O O . PHE A 1 78 ? 11.483 4.099 -12.035 1.00 96.69 78 PHE A O 1
ATOM 665 N N . GLN A 1 79 ? 9.487 4.310 -11.030 1.00 95.88 79 GLN A N 1
ATOM 666 C CA . GLN A 1 79 ? 8.708 4.116 -12.254 1.00 95.88 79 GLN A CA 1
ATOM 667 C C . GLN A 1 79 ? 8.994 5.224 -13.278 1.00 95.88 79 GLN A C 1
ATOM 669 O O . GLN A 1 79 ? 9.222 4.936 -14.458 1.00 95.88 79 GLN A O 1
ATOM 674 N N . TYR A 1 80 ? 9.062 6.479 -12.824 1.00 96.44 80 TYR A N 1
ATOM 675 C CA . TYR A 1 80 ? 9.433 7.621 -13.658 1.00 96.44 80 TYR A CA 1
ATOM 676 C C . TYR A 1 80 ? 10.851 7.485 -14.233 1.00 96.44 80 TYR A C 1
ATOM 678 O O . TYR A 1 80 ? 11.055 7.650 -15.443 1.00 96.44 80 TYR A O 1
ATOM 686 N N . LEU A 1 81 ? 11.832 7.125 -13.400 1.00 97.12 81 LEU A N 1
ATOM 687 C CA . LEU A 1 81 ? 13.209 6.890 -13.840 1.00 97.12 81 LEU A CA 1
ATOM 688 C C . LEU A 1 81 ? 13.280 5.763 -14.876 1.00 97.12 81 LEU A C 1
ATOM 690 O O . LEU A 1 81 ? 13.887 5.933 -15.932 1.00 97.12 81 LEU A O 1
ATOM 694 N N . SER A 1 82 ? 12.603 4.640 -14.630 1.00 96.88 82 SER A N 1
ATOM 695 C CA . SER A 1 82 ? 12.548 3.506 -15.560 1.00 96.88 82 SER A CA 1
ATOM 696 C C . SER A 1 82 ? 11.956 3.903 -16.917 1.00 96.88 82 SER A C 1
ATOM 698 O O . SER A 1 82 ? 12.500 3.557 -17.970 1.00 96.88 82 SER A O 1
ATOM 700 N N . ALA A 1 83 ? 10.869 4.681 -16.920 1.00 96.69 83 ALA A N 1
ATOM 701 C CA . ALA A 1 83 ? 10.267 5.199 -18.146 1.00 96.69 83 ALA A CA 1
ATOM 702 C C . ALA A 1 83 ? 11.221 6.135 -18.905 1.00 96.69 83 ALA A C 1
ATOM 704 O O . ALA A 1 83 ? 11.323 6.057 -20.131 1.00 96.69 83 ALA A O 1
ATOM 705 N N . THR A 1 84 ? 11.953 6.982 -18.183 1.00 96.75 84 THR A N 1
ATOM 706 C CA . THR A 1 84 ? 12.930 7.916 -18.755 1.00 96.75 84 THR A CA 1
ATOM 707 C C . THR A 1 84 ? 14.113 7.175 -19.375 1.00 96.75 84 THR A C 1
ATOM 709 O O . THR A 1 84 ? 14.454 7.420 -20.531 1.00 96.75 84 THR A O 1
ATOM 712 N N . LEU A 1 85 ? 14.668 6.181 -18.678 1.00 97.69 85 LEU A N 1
ATOM 713 C CA . LEU A 1 85 ? 15.737 5.328 -19.203 1.00 97.69 85 LEU A CA 1
ATOM 714 C C . LEU A 1 85 ? 15.306 4.580 -20.469 1.00 97.69 85 LEU A C 1
ATOM 716 O O . LEU A 1 85 ? 16.072 4.497 -21.428 1.00 97.69 85 LEU A O 1
ATOM 720 N N . LYS A 1 86 ? 14.062 4.085 -20.522 1.00 97.38 86 LYS A N 1
ATOM 721 C CA . LYS A 1 86 ? 13.511 3.464 -21.738 1.00 97.38 86 LYS A CA 1
ATOM 722 C C . LYS A 1 86 ? 13.464 4.440 -22.915 1.00 97.38 86 LYS A C 1
ATOM 724 O O . LYS A 1 86 ? 13.735 4.016 -24.035 1.00 97.38 86 LYS A O 1
ATOM 729 N N . LYS A 1 87 ? 13.128 5.715 -22.687 1.00 96.94 87 LYS A N 1
ATOM 730 C CA . LYS A 1 87 ? 13.144 6.748 -23.738 1.00 96.94 87 LYS A CA 1
ATOM 731 C C . LYS A 1 87 ? 14.565 6.997 -24.232 1.00 96.94 87 LYS A C 1
ATOM 733 O O . LYS A 1 87 ? 14.804 6.860 -25.425 1.00 96.94 87 LYS A O 1
ATOM 738 N N . ILE A 1 88 ? 15.506 7.243 -23.319 1.00 96.94 88 ILE A N 1
ATOM 739 C CA . ILE A 1 88 ? 16.917 7.487 -23.656 1.00 96.94 88 ILE A CA 1
ATOM 740 C C . ILE A 1 88 ? 17.492 6.313 -24.454 1.00 96.94 88 ILE A C 1
ATOM 742 O O . ILE A 1 88 ? 18.074 6.513 -25.514 1.00 96.94 88 ILE A O 1
ATOM 746 N N . LYS A 1 89 ? 17.246 5.073 -24.014 1.00 96.88 89 LYS A N 1
ATOM 747 C CA . LYS A 1 89 ? 17.697 3.870 -24.729 1.00 96.88 89 LYS A CA 1
ATOM 748 C C . LYS A 1 89 ? 17.180 3.814 -26.173 1.00 96.88 89 LYS A C 1
ATOM 750 O O . LYS A 1 89 ? 17.899 3.354 -27.052 1.00 96.88 89 LYS A O 1
ATOM 755 N N . ARG A 1 90 ? 15.945 4.265 -26.424 1.00 96.06 90 ARG A N 1
ATOM 756 C CA . ARG A 1 90 ? 15.353 4.308 -27.774 1.00 96.06 90 ARG A CA 1
ATOM 757 C C . ARG A 1 90 ? 15.945 5.404 -28.656 1.00 96.06 90 ARG A C 1
ATOM 759 O O . ARG A 1 90 ? 15.965 5.214 -29.866 1.00 96.06 90 ARG A O 1
ATOM 766 N N . GLU A 1 91 ? 16.345 6.538 -28.084 1.00 96.69 91 GLU A N 1
ATOM 767 C CA . GLU A 1 91 ? 17.049 7.598 -28.826 1.00 96.69 91 GLU A CA 1
ATOM 768 C C . GLU A 1 91 ? 18.447 7.115 -29.218 1.00 96.69 91 GLU A C 1
ATOM 770 O O . GLU A 1 91 ? 18.755 7.047 -30.399 1.00 96.69 91 GLU A O 1
ATOM 775 N N . VAL A 1 92 ? 19.227 6.616 -28.253 1.00 96.75 92 VAL A N 1
ATOM 776 C CA . VAL A 1 92 ? 20.579 6.087 -28.508 1.00 96.75 92 VAL A CA 1
ATOM 777 C C . VAL A 1 92 ? 20.558 4.962 -29.546 1.00 96.75 92 VAL A C 1
ATOM 779 O O . VAL A 1 92 ? 21.391 4.921 -30.444 1.00 96.75 92 VAL A O 1
ATOM 782 N N . ALA A 1 93 ? 19.587 4.048 -29.462 1.00 96.25 93 ALA A N 1
ATOM 783 C CA . ALA A 1 93 ? 19.441 2.986 -30.456 1.00 96.25 93 ALA A CA 1
ATOM 784 C C . ALA A 1 93 ? 19.104 3.519 -31.860 1.00 96.25 93 ALA A C 1
ATOM 786 O O . ALA A 1 93 ? 19.512 2.909 -32.844 1.00 96.25 93 ALA A O 1
ATOM 787 N N . ARG A 1 94 ? 18.367 4.634 -31.965 1.00 95.50 94 ARG A N 1
ATOM 788 C CA . ARG A 1 94 ? 18.098 5.294 -33.250 1.00 95.50 94 ARG A CA 1
ATOM 789 C C . ARG A 1 94 ? 19.350 5.944 -33.817 1.00 95.50 94 ARG A C 1
ATOM 791 O O . ARG A 1 94 ? 19.586 5.796 -35.010 1.00 95.50 94 ARG A O 1
ATOM 798 N N . ASP A 1 95 ? 20.143 6.595 -32.974 1.00 94.56 95 ASP A N 1
ATOM 799 C CA . ASP A 1 95 ? 21.386 7.249 -33.389 1.00 94.56 95 ASP A CA 1
ATOM 800 C C . ASP A 1 95 ? 22.439 6.244 -33.878 1.00 94.56 95 ASP A C 1
ATOM 802 O O . ASP A 1 95 ? 23.225 6.570 -34.753 1.00 94.56 95 ASP A O 1
ATOM 806 N N . LEU A 1 96 ? 22.441 5.009 -33.361 1.00 92.06 96 LEU A N 1
ATOM 807 C CA . LEU A 1 96 ? 23.363 3.950 -33.802 1.00 92.06 96 LEU A CA 1
ATOM 808 C C . LEU A 1 96 ? 23.019 3.331 -35.166 1.00 92.06 96 LEU A C 1
ATOM 810 O O . LEU A 1 96 ? 23.885 2.724 -35.791 1.00 92.06 96 LEU A O 1
ATOM 814 N N . VAL A 1 97 ? 21.755 3.396 -35.590 1.00 91.88 97 VAL A N 1
ATOM 815 C CA . VAL A 1 97 ? 21.274 2.789 -36.849 1.00 91.88 97 VAL A CA 1
ATOM 816 C C . VAL A 1 97 ? 21.238 3.814 -37.991 1.00 91.88 97 VAL A C 1
ATOM 818 O O . VAL A 1 97 ? 21.055 3.436 -39.148 1.00 91.88 97 VAL A O 1
ATOM 821 N N . ARG A 1 98 ? 21.397 5.100 -37.675 1.00 66.62 98 ARG A N 1
ATOM 822 C CA . ARG A 1 98 ? 21.370 6.214 -38.623 1.00 66.62 98 ARG A CA 1
ATOM 823 C C . ARG A 1 98 ? 22.777 6.630 -39.032 1.00 66.62 98 ARG A C 1
ATOM 825 O O . ARG A 1 98 ? 22.912 7.028 -40.208 1.00 66.62 98 ARG A O 1
#